Protein AF-0000000074297005 (afdb_homodimer)

Solvent-accessible surface area (backbone atoms only — not comparable to full-atom values): 9178 Å² total; per-residue (Å²): 135,81,80,78,80,68,75,77,68,60,86,65,73,64,74,80,45,51,71,65,54,52,44,51,50,52,40,58,76,67,40,47,67,59,51,53,50,52,52,50,52,51,42,67,68,67,57,60,93,51,55,66,63,51,50,47,52,53,52,49,51,51,52,46,51,55,51,49,51,47,54,52,55,69,71,101,133,80,80,76,76,68,72,76,68,62,86,73,56,76,74,72,42,50,71,64,55,51,44,50,49,52,40,59,76,67,40,47,66,58,50,52,50,53,52,50,53,50,42,65,68,69,58,60,96,52,55,65,64,52,51,46,51,54,51,51,51,54,52,47,52,54,51,50,52,47,52,55,58,67,71,100

pLDDT: mean 80.71, std 22.06, range [30.83, 98.62]

InterPro domains:
  IPR040760 Testis-specific expressed protein 55 [PF17819] (18-58)
  IPR048377 TEX55, dimerization/docking domain [cd22975] (18-66)

Secondary structure (DSSP, 8-state):
--------------TTS-HHHHHHHHHHHTTHHHHHHHHHHHHHHH--S-HHHHHHHHHHHHHHHHHHHHHHHHH-/-----GGGGSS--TTSS-HHHHHHHHHHHTTHHHHHHHHHHHHHHH--S-HHHHHHHHHHHHHHHHHHHHHHHHH-

Radius of gyration: 24.04 Å; Cα contacts (8 Å, |Δi|>4): 51; chains: 2; bounding box: 40×101×53 Å

Sequence (152 aa):
MMADSDLGTAEKADSSADPYERTVKYLESHNILQIFQEITESLVYDRPDDPLQFMLEQLQKKIRVREGSSEAAKAEMMADSDLGTAEKADSSADPYERTVKYLESHNILQIFQEITESLVYDRPDDPLQFMLEQLQKKIRVREGSSEAAKAE

Organism: Pangasianodon hypophthalmus (NCBI:txid310915)

Foldseek 3Di:
DDDPPVPPVPVPPCPVPDPVRVVVCVCVVVVVVVLVVVLVVVCVVPVDPDSVVSSVVSVVVVVCVVVVVVVVVVVD/DDPPPVVPVPPVPCVPPDPVRVVVCVCVVVVVVVLVVVLVVVCVVPVDPDSVVSSVVSVVVVVCVVVVVVVVVVVD

Structure (mmCIF, N/CA/C/O backbone):
data_AF-0000000074297005-model_v1
#
loop_
_entity.id
_entity.type
_entity.pdbx_description
1 polymer 'RIIa domain-containing protein'
#
loop_
_atom_site.group_PDB
_atom_site.id
_atom_site.type_symbol
_atom_site.label_atom_id
_atom_site.label_alt_id
_atom_site.label_comp_id
_atom_site.label_asym_id
_atom_site.label_entity_id
_atom_site.label_seq_id
_atom_site.pdbx_PDB_ins_code
_atom_site.Cartn_x
_atom_site.Cartn_y
_atom_site.Cartn_z
_atom_site.occupancy
_atom_site.B_iso_or_equiv
_atom_site.auth_seq_id
_atom_site.auth_comp_id
_atom_site.auth_asym_id
_atom_site.auth_atom_id
_atom_site.pdbx_PDB_model_num
ATOM 1 N N . MET A 1 1 ? -12.055 55 19.312 1 32.5 1 MET A N 1
ATOM 2 C CA . MET A 1 1 ? -11.758 54.406 18.016 1 32.5 1 MET A CA 1
ATOM 3 C C . MET A 1 1 ? -11.156 53.031 18.156 1 32.5 1 MET A C 1
ATOM 5 O O . MET A 1 1 ? -10.18 52.844 18.891 1 32.5 1 MET A O 1
ATOM 9 N N . MET A 1 2 ? -12.008 51.969 17.938 1 37.19 2 MET A N 1
ATOM 10 C CA . MET A 1 2 ? -12.086 50.562 18.25 1 37.19 2 MET A CA 1
ATOM 11 C C . MET A 1 2 ? -10.961 49.781 17.562 1 37.19 2 MET A C 1
ATOM 13 O O . MET A 1 2 ? -10.711 49.969 16.375 1 37.19 2 MET A O 1
ATOM 17 N N . ALA A 1 3 ? -9.867 49.594 18.25 1 47.38 3 ALA A N 1
ATOM 18 C CA . ALA A 1 3 ? -8.734 48.75 17.906 1 47.38 3 ALA A CA 1
ATOM 19 C C . ALA A 1 3 ? -9.203 47.438 17.266 1 47.38 3 ALA A C 1
ATOM 21 O O . ALA A 1 3 ? -10.078 46.75 17.797 1 47.38 3 ALA A O 1
ATOM 22 N N . ASP A 1 4 ? -9.344 47.375 15.883 1 43.91 4 ASP A N 1
ATOM 23 C CA . ASP A 1 4 ? -9.625 46.281 14.984 1 43.91 4 ASP A CA 1
ATOM 24 C C . ASP A 1 4 ? -8.664 45.125 15.242 1 43.91 4 ASP A C 1
ATOM 26 O O . ASP A 1 4 ? -7.445 45.281 15.242 1 43.91 4 ASP A O 1
ATOM 30 N N . SER A 1 5 ? -8.93 44.219 16.203 1 43.69 5 SER A N 1
ATOM 31 C CA . SER A 1 5 ? -8.336 42.938 16.547 1 43.69 5 SER A CA 1
ATOM 32 C C . SER A 1 5 ? -8.023 42.094 15.312 1 43.69 5 SER A C 1
ATOM 34 O O . SER A 1 5 ? -8.898 41.406 14.789 1 43.69 5 SER A O 1
ATOM 36 N N . ASP A 1 6 ? -7.305 42.562 14.328 1 41.41 6 ASP A N 1
ATOM 37 C CA . ASP A 1 6 ? -6.93 41.906 13.078 1 41.41 6 ASP A CA 1
ATOM 38 C C . ASP A 1 6 ? -6.168 40.594 13.359 1 41.41 6 ASP A C 1
ATOM 40 O O . ASP A 1 6 ? -5.582 40.031 12.445 1 41.41 6 ASP A O 1
ATOM 44 N N . LEU A 1 7 ? -5.531 40.438 14.555 1 40.81 7 LEU A N 1
ATOM 45 C CA . LEU A 1 7 ? -4.539 39.375 14.68 1 40.81 7 LEU A CA 1
ATOM 46 C C . LEU A 1 7 ? -5.141 38.031 14.312 1 40.81 7 LEU A C 1
ATOM 48 O O . LEU A 1 7 ? -4.434 37 14.273 1 40.81 7 LEU A O 1
ATOM 52 N N . GLY A 1 8 ? -6.402 37.844 14.656 1 40.97 8 GLY A N 1
ATOM 53 C CA . GLY A 1 8 ? -6.871 36.469 14.727 1 40.97 8 GLY A CA 1
ATOM 54 C C . GLY A 1 8 ? -6.73 35.719 13.414 1 40.97 8 GLY A C 1
ATOM 55 O O . GLY A 1 8 ? -7.699 35.156 12.914 1 40.97 8 GLY A O 1
ATOM 56 N N . THR A 1 9 ? -6.039 36.219 12.383 1 41.47 9 THR A N 1
ATOM 57 C CA . THR A 1 9 ? -5.914 35.438 11.156 1 41.47 9 THR A CA 1
ATOM 58 C C . THR A 1 9 ? -5.273 34.094 11.438 1 41.47 9 THR A C 1
ATOM 60 O O . THR A 1 9 ? -4.051 33.969 11.461 1 41.47 9 THR A O 1
ATOM 63 N N . ALA A 1 10 ? -5.219 33.594 12.641 1 41.31 10 ALA A N 1
ATOM 64 C CA . ALA A 1 10 ? -4.746 32.219 12.836 1 41.31 10 ALA A CA 1
ATOM 65 C C . ALA A 1 10 ? -5.02 31.375 11.594 1 41.31 10 ALA A C 1
ATOM 67 O O . ALA A 1 10 ? -6 31.609 10.883 1 41.31 10 ALA A O 1
ATOM 68 N N . GLU A 1 11 ? -4.031 30.703 10.945 1 43.66 11 GLU A N 1
ATOM 69 C CA . GLU A 1 11 ? -4.062 29.75 9.852 1 43.66 11 GLU A CA 1
ATOM 70 C C . GLU A 1 11 ? -5.301 28.859 9.938 1 43.66 11 GLU A C 1
ATOM 72 O O . GLU A 1 11 ? -5.41 28.016 10.828 1 43.66 11 GLU A O 1
ATOM 77 N N . LYS A 1 12 ? -6.508 29.297 10.016 1 45.06 12 LYS A N 1
ATOM 78 C CA . LYS A 1 12 ? -7.785 28.625 9.82 1 45.06 12 LYS A CA 1
ATOM 79 C C . LYS A 1 12 ? -7.605 27.328 9.039 1 45.06 12 LYS A C 1
ATOM 81 O O . LYS A 1 12 ? -7.109 27.328 7.906 1 45.06 12 LYS A O 1
ATOM 86 N N . ALA A 1 13 ? -7.188 26.312 9.555 1 48.28 13 ALA A N 1
ATOM 87 C CA . ALA A 1 13 ? -7.391 24.984 8.969 1 48.28 13 ALA A CA 1
ATOM 88 C C . ALA A 1 13 ? -8.516 25.016 7.93 1 48.28 13 ALA A C 1
ATOM 90 O O . ALA A 1 13 ? -9.578 25.578 8.18 1 48.28 13 ALA A O 1
ATOM 91 N N . ASP A 1 14 ? -8.25 25.219 6.559 1 49.16 14 ASP A N 1
ATOM 92 C CA . ASP A 1 14 ? -9.156 25.359 5.426 1 49.16 14 ASP A CA 1
ATOM 93 C C . ASP A 1 14 ? -10.453 24.578 5.656 1 49.16 14 ASP A C 1
ATOM 95 O O . ASP A 1 14 ? -10.547 23.406 5.305 1 49.16 14 ASP A O 1
ATOM 99 N N . SER A 1 15 ? -10.984 24.609 6.66 1 57.12 15 SER A N 1
ATOM 100 C CA . SER A 1 15 ? -12.367 24.188 6.852 1 57.12 15 SER A CA 1
ATOM 101 C C . SER A 1 15 ? -13.203 24.438 5.594 1 57.12 15 SER A C 1
ATOM 103 O O . SER A 1 15 ? -14.297 23.891 5.449 1 57.12 15 SER A O 1
ATOM 105 N N . SER A 1 16 ? -12.828 25.484 4.883 1 65.25 16 SER A N 1
ATOM 106 C CA . SER A 1 16 ? -13.562 25.766 3.652 1 65.25 16 SER A CA 1
ATOM 107 C C . SER A 1 16 ? -13.141 24.828 2.531 1 65.25 16 SER A C 1
ATOM 109 O O . SER A 1 16 ? -13.781 24.781 1.476 1 65.25 16 SER A O 1
ATOM 111 N N . ALA A 1 17 ? -12.047 24.141 2.852 1 68.06 17 ALA A N 1
ATOM 112 C CA . ALA A 1 17 ? -11.664 23.266 1.756 1 68.06 17 ALA A CA 1
ATOM 113 C C . ALA A 1 17 ? -12.609 22.062 1.655 1 68.06 17 ALA A C 1
ATOM 115 O O . ALA A 1 17 ? -13.117 21.594 2.67 1 68.06 17 ALA A O 1
ATOM 116 N N . ASP A 1 18 ? -13.211 21.906 0.478 1 85.12 18 ASP A N 1
ATOM 117 C CA . ASP A 1 18 ? -13.969 20.719 0.106 1 85.12 18 ASP A CA 1
ATOM 118 C C . ASP A 1 18 ? -13.281 19.453 0.621 1 85.12 18 ASP A C 1
ATOM 120 O O . ASP A 1 18 ? -12.062 19.312 0.525 1 85.12 18 ASP A O 1
ATOM 124 N N . PRO A 1 19 ? -13.969 18.812 1.574 1 85.75 19 PRO A N 1
ATOM 125 C CA . PRO A 1 19 ? -13.422 17.562 2.104 1 85.75 19 PRO A CA 1
ATOM 126 C C . PRO A 1 19 ? -12.609 16.781 1.068 1 85.75 19 PRO A C 1
ATOM 128 O O . PRO A 1 19 ? -11.586 16.188 1.404 1 85.75 19 PRO A O 1
ATOM 131 N N . TYR A 1 20 ? -13.008 16.844 -0.139 1 89.38 20 TYR A N 1
ATOM 132 C CA . TYR A 1 20 ? -12.305 16.172 -1.224 1 89.38 20 TYR A CA 1
ATOM 133 C C . TYR A 1 20 ? -10.922 16.766 -1.431 1 89.38 20 TYR A C 1
ATOM 135 O O . TYR A 1 20 ? -9.93 16.047 -1.536 1 89.38 20 TYR A O 1
ATOM 143 N N . GLU A 1 21 ? -10.852 18.031 -1.432 1 91.31 21 GLU A N 1
ATOM 144 C CA . GLU A 1 21 ? -9.586 18.719 -1.646 1 91.31 21 GLU A CA 1
ATOM 145 C C . GLU A 1 21 ? -8.609 18.453 -0.507 1 91.31 21 GLU A C 1
ATOM 147 O O . GLU A 1 21 ? -7.41 18.281 -0.738 1 91.31 21 GLU A O 1
ATOM 152 N N . ARG A 1 22 ? -9.102 18.422 0.631 1 91.88 22 ARG A N 1
ATOM 153 C CA . ARG A 1 22 ? -8.266 18.141 1.794 1 91.88 22 ARG A CA 1
ATOM 154 C C . ARG A 1 22 ? -7.676 16.734 1.725 1 91.88 22 ARG A C 1
ATOM 156 O O . ARG A 1 22 ? -6.512 16.531 2.078 1 91.88 22 ARG A O 1
ATOM 163 N N . THR A 1 23 ? -8.523 15.805 1.267 1 94.38 23 THR A N 1
ATOM 164 C CA . THR A 1 23 ? -8.078 14.43 1.097 1 94.38 23 THR A CA 1
ATOM 165 C C . THR A 1 23 ? -6.961 14.344 0.057 1 94.38 23 THR A C 1
ATOM 167 O O . THR A 1 23 ? -5.914 13.742 0.31 1 94.38 23 THR A O 1
ATOM 170 N N . VAL A 1 24 ? -7.137 14.961 -1.025 1 94.62 24 VAL A N 1
ATOM 171 C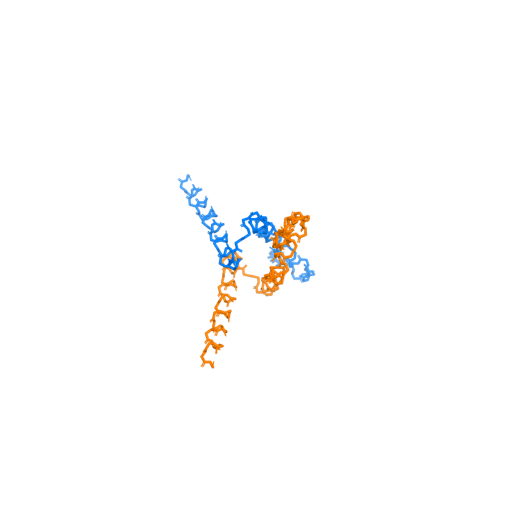 CA . VAL A 1 24 ? -6.164 14.938 -2.113 1 94.62 24 VAL A CA 1
ATOM 172 C C . VAL A 1 24 ? -4.848 15.555 -1.642 1 94.62 24 VAL A C 1
ATOM 174 O O . VAL A 1 24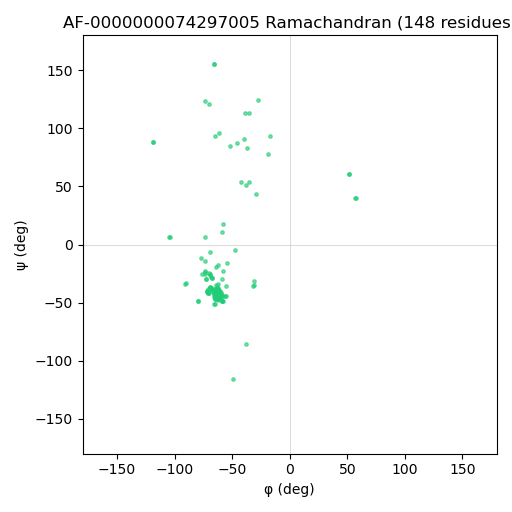 ? -3.773 15.008 -1.897 1 94.62 24 VAL A O 1
ATOM 177 N N . LYS A 1 25 ? -4.902 16.672 -0.995 1 94.94 25 LYS A N 1
ATOM 178 C CA . LYS A 1 25 ? -3.711 17.344 -0.474 1 94.94 25 LYS A CA 1
ATOM 179 C C . LYS A 1 25 ? -2.949 16.438 0.488 1 94.94 25 LYS A C 1
ATOM 181 O O . LYS A 1 25 ? -1.719 16.375 0.451 1 94.94 25 LYS A O 1
ATOM 186 N N . TYR A 1 26 ? -3.654 15.805 1.336 1 96.56 26 TYR A N 1
ATOM 187 C CA . TYR A 1 26 ? -3.051 14.867 2.271 1 96.56 26 TYR A CA 1
ATOM 188 C C . TYR A 1 26 ? -2.305 13.766 1.53 1 96.56 26 TYR A C 1
ATOM 190 O O . TYR A 1 26 ? -1.138 13.492 1.822 1 96.56 26 TYR A O 1
ATOM 198 N N . LEU A 1 27 ? -2.955 13.188 0.57 1 97.06 27 LEU A N 1
ATOM 199 C CA . LEU A 1 27 ? -2.361 12.086 -0.182 1 97.06 27 LEU A CA 1
ATOM 200 C C . LEU A 1 27 ? -1.159 12.57 -0.99 1 97.06 27 LEU A C 1
ATOM 202 O O . LEU A 1 27 ? -0.155 11.859 -1.097 1 97.06 27 LEU A O 1
ATOM 206 N N . GLU A 1 28 ? -1.283 13.711 -1.531 1 95.94 28 GLU A N 1
ATOM 207 C CA . GLU A 1 28 ? -0.202 14.273 -2.336 1 95.94 28 GLU A CA 1
ATOM 208 C C . GLU A 1 28 ? 0.982 14.68 -1.463 1 95.94 28 GLU A C 1
ATOM 210 O O . GLU A 1 28 ? 2.133 14.383 -1.795 1 95.94 28 GLU A O 1
ATOM 215 N N . SER A 1 29 ? 0.724 15.273 -0.347 1 95.19 29 SER A N 1
ATOM 216 C CA . SER A 1 29 ? 1.789 15.805 0.5 1 95.19 29 SER A CA 1
ATOM 217 C C . SER A 1 29 ? 2.609 14.68 1.124 1 95.19 29 SER A C 1
ATOM 219 O O . SER A 1 29 ? 3.799 14.852 1.396 1 95.19 29 SER A O 1
ATOM 221 N N . HIS A 1 30 ? 2.035 13.523 1.281 1 95.31 30 HIS A N 1
ATOM 222 C CA . HIS A 1 30 ? 2.73 12.391 1.88 1 95.31 30 HIS A CA 1
ATOM 223 C C . HIS A 1 30 ? 3.137 11.367 0.82 1 95.31 30 HIS A C 1
ATOM 225 O O . HIS A 1 30 ? 3.588 10.266 1.15 1 95.31 30 HIS A O 1
ATOM 231 N N . ASN A 1 31 ? 2.957 11.648 -0.421 1 95.81 31 ASN A N 1
ATOM 232 C CA . ASN A 1 31 ? 3.383 10.859 -1.571 1 95.81 31 ASN A CA 1
ATOM 233 C C . ASN A 1 31 ? 2.82 9.438 -1.518 1 95.81 31 ASN A C 1
ATOM 235 O O . ASN A 1 31 ? 3.521 8.477 -1.832 1 95.81 31 ASN A O 1
ATOM 239 N N . ILE A 1 32 ? 1.591 9.352 -1.109 1 97.88 32 ILE A N 1
ATOM 240 C CA . ILE A 1 32 ? 0.971 8.047 -0.899 1 97.88 32 ILE A CA 1
ATOM 241 C C . ILE A 1 32 ? 0.858 7.309 -2.23 1 97.88 32 ILE A C 1
ATOM 243 O O . ILE A 1 32 ? 1.211 6.133 -2.326 1 97.88 32 ILE A O 1
ATOM 247 N N . LEU A 1 33 ? 0.375 8.023 -3.266 1 97.56 33 LEU A N 1
ATOM 248 C CA . LEU A 1 33 ? 0.215 7.406 -4.578 1 97.56 33 LEU A CA 1
ATOM 249 C C . LEU A 1 33 ? 1.562 6.953 -5.133 1 97.56 33 LEU A C 1
ATOM 251 O O . LEU A 1 33 ? 1.655 5.895 -5.758 1 97.56 33 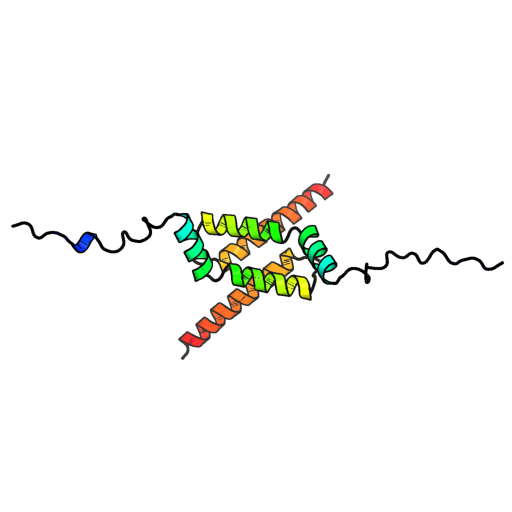LEU A O 1
ATOM 255 N N . GLN A 1 34 ? 2.594 7.715 -4.91 1 97.62 34 GLN A N 1
ATOM 256 C CA . GLN A 1 34 ? 3.936 7.34 -5.34 1 97.62 34 GLN A CA 1
ATOM 257 C C . GLN A 1 34 ? 4.422 6.094 -4.605 1 97.62 34 GLN A C 1
ATOM 259 O O . GLN A 1 34 ? 5.043 5.215 -5.207 1 97.62 34 GLN A O 1
ATOM 264 N N . ILE A 1 35 ? 4.156 6.039 -3.359 1 97.88 35 ILE A N 1
ATOM 265 C CA . ILE A 1 35 ? 4.531 4.891 -2.545 1 97.88 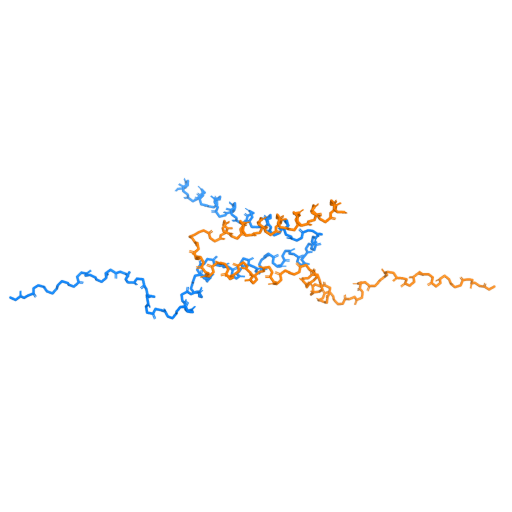35 ILE A CA 1
ATOM 266 C C . ILE A 1 35 ? 3.857 3.631 -3.088 1 97.88 35 ILE A C 1
ATOM 268 O O . ILE A 1 35 ? 4.516 2.615 -3.318 1 97.88 35 ILE A O 1
ATOM 272 N N . PHE A 1 36 ? 2.557 3.719 -3.424 1 98.06 36 PHE 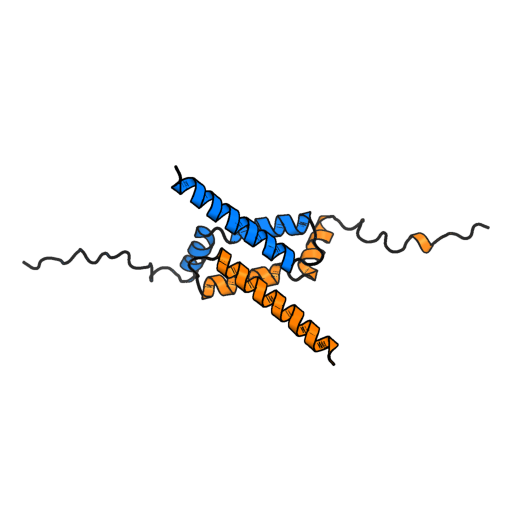A N 1
ATOM 273 C CA . PHE A 1 36 ? 1.814 2.586 -3.965 1 98.06 36 PHE A CA 1
ATOM 274 C C . PHE A 1 36 ? 2.373 2.17 -5.32 1 98.06 36 PHE A C 1
ATOM 276 O O . PHE A 1 36 ? 2.477 0.978 -5.617 1 98.06 36 PHE A O 1
ATOM 283 N N . GLN A 1 37 ? 2.738 3.105 -6.082 1 97.62 37 GLN A N 1
ATOM 284 C CA . GLN A 1 37 ? 3.324 2.826 -7.387 1 97.62 37 GLN A CA 1
ATOM 285 C C . GLN A 1 37 ? 4.652 2.09 -7.246 1 97.62 37 GLN A C 1
ATOM 287 O O . GLN A 1 37 ? 4.898 1.099 -7.941 1 97.62 37 GLN A O 1
ATOM 292 N N . GLU A 1 38 ? 5.473 2.486 -6.352 1 97.81 38 GLU A N 1
ATOM 293 C CA . GLU A 1 38 ? 6.773 1.857 -6.133 1 97.81 38 GLU A CA 1
ATOM 294 C C . GLU A 1 38 ? 6.617 0.438 -5.598 1 97.81 38 GLU A C 1
ATOM 296 O O . GLU A 1 38 ? 7.332 -0.473 -6.02 1 97.81 38 GLU A O 1
ATOM 301 N N . ILE A 1 39 ? 5.688 0.249 -4.711 1 98.31 39 ILE A N 1
ATOM 302 C CA . ILE A 1 39 ? 5.434 -1.084 -4.176 1 98.31 39 ILE A CA 1
ATOM 303 C C . ILE A 1 39 ? 4.902 -1.992 -5.281 1 98.31 39 ILE A C 1
ATOM 305 O O . ILE A 1 39 ? 5.363 -3.125 -5.441 1 98.31 39 ILE A O 1
ATOM 309 N N . THR A 1 40 ? 3.953 -1.454 -6.133 1 97.81 40 THR A N 1
ATOM 310 C CA . THR A 1 40 ? 3.396 -2.217 -7.246 1 97.81 40 THR A CA 1
ATOM 311 C C . THR A 1 40 ? 4.492 -2.609 -8.234 1 97.81 40 THR A C 1
ATOM 313 O O . THR A 1 40 ? 4.539 -3.752 -8.695 1 97.81 40 THR A O 1
ATOM 316 N N . GLU A 1 41 ? 5.406 -1.697 -8.484 1 97.38 41 GLU A N 1
ATOM 317 C CA . GLU A 1 41 ? 6.523 -1.981 -9.383 1 97.38 41 GLU A CA 1
ATOM 318 C C . GLU A 1 41 ? 7.379 -3.131 -8.852 1 97.38 41 GLU A C 1
ATOM 320 O O . GLU A 1 41 ? 7.754 -4.027 -9.609 1 97.38 41 GLU A O 1
ATOM 325 N N . SER A 1 42 ? 7.648 -3.107 -7.617 1 97.69 42 SER A N 1
ATOM 326 C CA . SER A 1 42 ? 8.461 -4.152 -7 1 97.69 42 SER A CA 1
ATOM 327 C C . SER A 1 42 ? 7.734 -5.492 -7 1 97.69 42 SER A C 1
ATOM 329 O O . SER A 1 42 ? 8.344 -6.539 -7.211 1 97.69 42 SER A O 1
ATOM 331 N N . LEU A 1 43 ? 6.418 -5.508 -6.781 1 97.75 43 LEU A N 1
ATOM 332 C CA . LEU A 1 43 ? 5.609 -6.723 -6.773 1 97.75 43 LEU A CA 1
ATOM 333 C C . LEU A 1 43 ? 5.625 -7.395 -8.141 1 97.75 43 LEU A C 1
ATOM 335 O O . LEU A 1 43 ? 5.82 -8.609 -8.242 1 97.75 43 LEU A O 1
ATOM 339 N N . VAL A 1 44 ? 5.426 -6.551 -9.172 1 96.12 44 VAL A N 1
ATOM 340 C CA . VAL A 1 44 ? 5.289 -7.094 -10.516 1 96.12 44 VAL A CA 1
ATOM 341 C C . VAL A 1 44 ? 6.652 -7.555 -11.031 1 96.12 44 VAL A C 1
ATOM 343 O O . VAL A 1 44 ? 6.738 -8.484 -11.836 1 96.12 44 VAL A O 1
ATOM 346 N N . TYR A 1 45 ? 7.664 -7 -10.461 1 96.06 45 TYR A N 1
ATOM 347 C CA . TYR A 1 45 ? 9.023 -7.383 -10.828 1 96.06 45 TYR A CA 1
ATOM 348 C C . TYR A 1 45 ? 9.422 -8.688 -10.148 1 96.06 45 TYR A C 1
ATOM 350 O O . TYR A 1 45 ? 9.906 -9.617 -10.805 1 96.06 45 TYR A O 1
ATOM 358 N N . ASP A 1 46 ? 9.211 -8.82 -8.883 1 95.56 46 ASP A N 1
ATOM 359 C CA . ASP A 1 46 ? 9.695 -9.945 -8.086 1 95.56 46 ASP A CA 1
ATOM 360 C C . ASP A 1 46 ? 8.672 -11.07 -8.047 1 95.56 46 ASP A C 1
ATOM 362 O O . ASP A 1 46 ? 9.031 -12.242 -7.855 1 95.56 46 ASP A O 1
ATOM 366 N N . ARG A 1 47 ? 7.383 -10.734 -8.062 1 94.69 47 ARG A N 1
ATOM 367 C CA . ARG A 1 47 ? 6.254 -11.656 -7.984 1 94.69 47 ARG A CA 1
ATOM 368 C C . ARG A 1 47 ? 6.395 -12.602 -6.793 1 94.69 47 ARG A C 1
ATOM 370 O O . ARG A 1 47 ? 6.355 -13.82 -6.957 1 94.69 47 ARG A O 1
ATOM 377 N N . PRO A 1 48 ? 6.449 -12.094 -5.617 1 96.75 48 PRO A N 1
ATOM 378 C CA . PRO A 1 48 ? 6.582 -12.938 -4.43 1 96.75 48 PRO A CA 1
ATOM 379 C C . PRO A 1 48 ? 5.355 -13.82 -4.195 1 96.75 48 PRO A C 1
ATOM 381 O O . PRO A 1 48 ? 4.242 -13.445 -4.574 1 96.75 48 PRO A O 1
ATOM 384 N N . ASP A 1 49 ? 5.598 -14.953 -3.482 1 95.56 49 ASP A N 1
ATOM 385 C CA . ASP A 1 49 ? 4.516 -15.875 -3.146 1 95.56 49 ASP A CA 1
ATOM 386 C C . ASP A 1 49 ? 3.615 -15.289 -2.059 1 95.56 49 ASP A C 1
ATOM 388 O O . ASP A 1 49 ? 2.426 -15.609 -1.997 1 95.56 49 ASP A O 1
ATOM 392 N N . ASP A 1 50 ? 4.18 -14.453 -1.178 1 96.25 50 ASP A N 1
ATOM 393 C CA . ASP A 1 50 ? 3.449 -13.773 -0.117 1 96.25 50 ASP A CA 1
ATOM 394 C C . ASP A 1 50 ? 3.529 -12.258 -0.285 1 96.25 50 ASP A C 1
ATOM 396 O O . ASP A 1 50 ? 4.395 -11.602 0.307 1 96.25 50 ASP A O 1
ATOM 400 N N . PRO A 1 51 ? 2.625 -11.695 -1.017 1 97.19 51 PRO A N 1
ATOM 401 C CA . PRO A 1 51 ? 2.689 -10.266 -1.334 1 97.19 51 PRO A CA 1
ATOM 402 C C . PRO A 1 51 ? 2.475 -9.375 -0.11 1 97.19 51 PRO A C 1
ATOM 404 O O . PRO A 1 51 ? 3.045 -8.289 -0.026 1 97.19 51 PRO A O 1
ATOM 407 N N . LEU A 1 52 ? 1.737 -9.828 0.857 1 97.19 52 LEU A N 1
ATOM 408 C CA . LEU A 1 52 ? 1.52 -9.016 2.049 1 97.19 52 LEU A CA 1
ATOM 409 C C . LEU A 1 52 ? 2.822 -8.812 2.812 1 97.19 52 LEU A C 1
ATOM 411 O O . LEU A 1 52 ? 3.145 -7.691 3.211 1 97.19 52 LEU A O 1
ATOM 415 N N . GLN A 1 53 ? 3.393 -9.914 3.016 1 97.25 53 GLN A N 1
ATOM 416 C CA . GLN A 1 53 ? 4.684 -9.828 3.689 1 97.25 53 GLN A CA 1
ATOM 417 C C . GLN A 1 53 ? 5.676 -9 2.881 1 97.25 53 GLN A C 1
ATOM 419 O O . GLN A 1 53 ? 6.457 -8.234 3.449 1 97.25 53 GLN A O 1
ATOM 424 N N . PHE A 1 54 ? 5.691 -9.18 1.615 1 98.44 54 PHE A N 1
ATOM 425 C CA . PHE A 1 54 ? 6.574 -8.43 0.73 1 98.44 54 PHE A CA 1
ATOM 426 C C . PHE A 1 54 ? 6.281 -6.941 0.811 1 98.44 54 PHE A C 1
ATOM 428 O O . PHE A 1 54 ? 7.203 -6.125 0.91 1 98.44 54 PHE A O 1
ATOM 435 N N . MET A 1 55 ? 5.02 -6.527 0.802 1 98.62 55 MET A N 1
ATOM 436 C CA . MET A 1 55 ? 4.625 -5.125 0.91 1 98.62 55 MET A CA 1
ATOM 437 C C . MET A 1 55 ? 5.059 -4.543 2.252 1 98.62 55 MET A C 1
ATOM 439 O O . MET A 1 55 ? 5.504 -3.396 2.32 1 98.62 55 MET A O 1
ATOM 443 N N . LEU A 1 56 ? 4.918 -5.348 3.225 1 98.25 56 LEU A N 1
ATOM 444 C CA . LEU A 1 56 ? 5.359 -4.93 4.551 1 98.25 56 LEU A CA 1
ATOM 445 C C . LEU A 1 56 ? 6.844 -4.582 4.547 1 98.25 56 LEU A C 1
ATOM 447 O O . LEU A 1 56 ? 7.246 -3.549 5.082 1 98.25 56 LEU A O 1
ATOM 451 N N . GLU A 1 57 ? 7.598 -5.422 4.016 1 98 57 GLU A N 1
ATOM 452 C CA . GLU A 1 57 ? 9.039 -5.219 3.947 1 98 57 GLU A CA 1
ATOM 453 C C . GLU A 1 57 ? 9.383 -3.975 3.133 1 98 57 GLU A C 1
ATOM 455 O O . GLU A 1 57 ? 10.32 -3.244 3.471 1 98 57 GLU A O 1
ATOM 460 N N . GLN A 1 58 ? 8.68 -3.746 2.059 1 98 58 GLN A N 1
ATOM 461 C CA . GLN A 1 58 ? 8.906 -2.555 1.245 1 98 58 GLN A CA 1
ATOM 462 C C . GLN A 1 58 ? 8.633 -1.284 2.047 1 98 58 GLN A C 1
ATOM 464 O O . GLN A 1 58 ? 9.383 -0.312 1.951 1 98 58 GLN A O 1
ATOM 469 N N . LEU A 1 59 ? 7.594 -1.303 2.801 1 98 59 LEU A N 1
ATOM 470 C CA . LEU A 1 59 ? 7.266 -0.147 3.629 1 98 59 LEU A CA 1
ATOM 471 C C . LEU A 1 59 ? 8.336 0.077 4.695 1 98 59 LEU A C 1
ATOM 473 O O . LEU A 1 59 ? 8.703 1.219 4.977 1 98 59 LEU A O 1
ATOM 477 N N . GLN A 1 60 ? 8.781 -0.97 5.25 1 96.94 60 GLN A N 1
ATOM 478 C CA . GLN A 1 60 ? 9.828 -0.876 6.262 1 96.94 60 GLN A CA 1
ATOM 479 C C . GLN A 1 60 ? 11.102 -0.256 5.684 1 96.94 60 GLN A C 1
ATOM 481 O O . GLN A 1 60 ? 11.758 0.554 6.344 1 96.94 60 GLN A O 1
ATOM 486 N N . LYS A 1 61 ? 11.461 -0.703 4.582 1 96.62 61 LYS A N 1
ATOM 487 C CA . LYS A 1 61 ? 12.617 -0.121 3.902 1 96.62 61 LYS A CA 1
ATOM 488 C C . LYS A 1 61 ? 12.445 1.384 3.717 1 96.62 61 LYS A C 1
ATOM 490 O O . LYS A 1 61 ? 13.383 2.152 3.938 1 96.62 61 LYS A O 1
ATOM 495 N N . LYS A 1 62 ? 11.273 1.795 3.301 1 96.38 62 LYS A N 1
ATOM 496 C CA . LYS A 1 62 ? 11 3.211 3.078 1 96.38 62 LYS A CA 1
ATOM 497 C C . LYS A 1 62 ? 11.086 4 4.383 1 96.38 62 LYS A C 1
ATOM 499 O O . LYS A 1 62 ? 11.57 5.133 4.395 1 96.38 62 LYS A O 1
ATOM 504 N N . ILE A 1 63 ? 10.602 3.467 5.43 1 95.69 63 ILE A N 1
ATOM 505 C CA . ILE A 1 63 ? 10.672 4.098 6.746 1 95.69 63 ILE A CA 1
ATOM 506 C C . ILE A 1 63 ? 12.133 4.254 7.164 1 95.69 63 ILE A C 1
ATOM 508 O O . ILE A 1 63 ? 12.531 5.312 7.656 1 95.69 63 ILE A O 1
ATOM 512 N N . ARG A 1 64 ? 12.891 3.271 6.922 1 94.56 64 ARG A N 1
ATOM 513 C CA . ARG A 1 64 ? 14.305 3.301 7.273 1 94.56 64 ARG A CA 1
ATOM 514 C C . ARG A 1 64 ? 15.047 4.371 6.48 1 94.56 64 ARG A C 1
ATOM 516 O O . ARG A 1 64 ? 15.875 5.098 7.035 1 94.56 64 ARG A O 1
ATOM 523 N N . VAL A 1 65 ? 14.789 4.43 5.281 1 92.94 65 VAL A N 1
ATOM 524 C CA . VAL A 1 65 ? 15.438 5.406 4.41 1 92.94 65 VAL A CA 1
ATOM 525 C C . VAL A 1 65 ? 15.086 6.82 4.867 1 92.94 65 VAL A C 1
ATOM 527 O O . VAL A 1 65 ? 15.945 7.703 4.895 1 92.94 65 VAL A O 1
ATOM 530 N N . ARG A 1 66 ? 13.844 7.004 5.195 1 90 66 ARG A N 1
ATOM 531 C CA . ARG A 1 66 ? 13.383 8.312 5.66 1 90 66 ARG A CA 1
ATOM 532 C C . ARG A 1 66 ? 14.086 8.711 6.953 1 90 66 ARG A C 1
ATOM 534 O O . ARG A 1 66 ? 14.5 9.859 7.113 1 90 66 ARG A O 1
ATOM 541 N N . GLU A 1 67 ? 14.164 7.742 7.891 1 88.12 67 GLU A N 1
ATOM 542 C CA . GLU A 1 67 ? 14.75 8.008 9.195 1 88.12 67 GLU A CA 1
ATOM 543 C C . GLU A 1 67 ? 16.266 8.164 9.094 1 88.12 67 GLU A C 1
ATOM 545 O O . GLU A 1 67 ? 16.875 8.844 9.922 1 88.12 67 GLU A O 1
ATOM 550 N N . GLY A 1 68 ? 16.844 7.312 8.273 1 84.69 68 GLY A N 1
ATOM 551 C CA . GLY A 1 68 ? 18.266 7.441 8.078 1 84.69 68 GLY A CA 1
ATOM 552 C C . GLY A 1 68 ? 18.672 8.75 7.418 1 84.69 68 GLY A C 1
ATOM 553 O O . GLY A 1 68 ? 19.734 9.297 7.695 1 84.69 68 GLY A O 1
ATOM 554 N N . SER A 1 69 ? 17.859 9.008 6.516 1 71.56 69 SER A N 1
ATOM 555 C CA . SER A 1 69 ? 18.125 10.289 5.863 1 71.56 69 SER A CA 1
ATOM 556 C C . SER A 1 69 ? 17.969 11.445 6.844 1 71.56 69 SER A C 1
ATOM 558 O O . SER A 1 69 ? 18.656 12.469 6.723 1 71.56 69 SER A O 1
ATOM 560 N N . SER A 1 70 ? 17.016 11.219 7.723 1 65.12 70 SER A N 1
ATOM 561 C CA . SER A 1 70 ? 16.797 12.273 8.711 1 65.12 70 SER A CA 1
ATOM 562 C C . SER A 1 70 ? 17.953 12.344 9.703 1 65.12 70 SER A C 1
ATOM 564 O O . SER A 1 70 ? 18.328 13.422 10.148 1 65.12 70 SER A O 1
ATOM 566 N N . GLU A 1 71 ? 18.375 11.195 10.094 1 63.09 71 GLU A N 1
ATOM 567 C CA . GLU A 1 71 ? 19.516 11.164 11 1 63.09 71 GLU A CA 1
ATOM 568 C C . GLU A 1 71 ? 20.75 11.766 10.344 1 63.09 71 GLU A C 1
ATOM 570 O O . GLU A 1 71 ? 21.562 12.422 11.008 1 63.09 71 GLU A O 1
ATOM 575 N N . ALA A 1 72 ? 20.859 11.508 9.156 1 59.06 72 ALA A N 1
ATOM 576 C CA . ALA A 1 72 ? 22.031 12.055 8.461 1 59.06 72 ALA A CA 1
ATOM 577 C C . ALA A 1 72 ? 21.922 13.57 8.336 1 59.06 72 ALA A C 1
ATOM 579 O O . ALA A 1 72 ? 22.938 14.273 8.391 1 59.06 72 ALA A O 1
ATOM 580 N N . ALA A 1 73 ? 20.906 14.023 8.148 1 58.16 73 ALA A N 1
ATOM 581 C CA . ALA A 1 73 ? 20.75 15.469 8.008 1 58.16 73 ALA A CA 1
ATOM 582 C C . ALA A 1 73 ? 20.984 16.188 9.336 1 58.16 73 ALA A C 1
ATOM 584 O O . ALA A 1 73 ? 21.422 17.328 9.359 1 58.16 73 ALA A O 1
ATOM 585 N N . LYS A 1 74 ? 20.562 15.633 10.461 1 62.19 74 LYS A N 1
ATOM 586 C CA . LYS A 1 74 ? 20.781 16.297 11.742 1 62.19 74 LYS A CA 1
ATOM 587 C C . LYS A 1 74 ? 22.25 16.281 12.133 1 62.19 74 LYS A C 1
ATOM 589 O O . LYS A 1 74 ? 22.688 17.125 12.922 1 62.19 74 LYS A O 1
ATOM 594 N N . ALA A 1 75 ? 22.938 15.352 11.625 1 63.5 75 ALA A N 1
ATOM 595 C CA . ALA A 1 75 ? 24.328 15.258 12.039 1 63.5 75 ALA A CA 1
ATOM 596 C C . ALA A 1 75 ? 25.172 16.328 11.352 1 63.5 75 ALA A C 1
ATOM 598 O O . ALA A 1 75 ? 26.266 16.672 11.82 1 63.5 75 ALA A O 1
ATOM 599 N N . GLU A 1 76 ? 24.75 16.75 10.258 1 46.56 76 GLU A N 1
ATOM 600 C CA . GLU A 1 76 ? 25.562 17.812 9.656 1 46.56 76 GLU A CA 1
ATOM 601 C C . GLU A 1 76 ? 25.25 19.172 10.281 1 46.56 76 GLU A C 1
ATOM 603 O O . GLU A 1 76 ? 24.109 19.469 10.594 1 46.56 76 GLU A O 1
ATOM 608 N N . MET B 1 1 ? 5.441 -48.125 -34.688 1 30.83 1 MET B N 1
ATOM 609 C CA . MET B 1 1 ? 5.133 -46.688 -34.844 1 30.83 1 MET B CA 1
ATOM 610 C C . MET B 1 1 ? 5.117 -45.969 -33.5 1 30.83 1 MET B C 1
ATOM 612 O O . MET B 1 1 ? 4.777 -46.562 -32.469 1 30.83 1 MET B O 1
ATOM 616 N N . MET B 1 2 ? 5.828 -44.812 -33.5 1 34.72 2 MET B N 1
ATOM 617 C CA . MET B 1 2 ? 6.395 -43.938 -32.469 1 34.72 2 MET B CA 1
ATOM 618 C C . MET B 1 2 ? 5.301 -43.375 -31.562 1 34.72 2 MET B C 1
ATOM 620 O O . MET B 1 2 ? 4.254 -42.938 -32.062 1 34.72 2 MET B O 1
ATOM 624 N N . ALA B 1 3 ? 5.074 -44 -30.453 1 46.59 3 ALA B N 1
ATOM 625 C CA . ALA B 1 3 ? 4.285 -43.5 -29.328 1 46.59 3 ALA B CA 1
ATOM 626 C C . ALA B 1 3 ? 4.496 -42 -29.141 1 46.59 3 ALA B C 1
ATOM 628 O O . ALA B 1 3 ? 5.633 -41.531 -29.047 1 46.59 3 ALA B O 1
ATOM 629 N N . ASP B 1 4 ? 3.746 -41.125 -29.938 1 42.97 4 ASP B N 1
ATOM 630 C CA . ASP B 1 4 ? 3.662 -39.656 -29.859 1 42.97 4 ASP B CA 1
ATOM 631 C C . ASP B 1 4 ? 3.479 -39.188 -28.406 1 42.97 4 ASP B C 1
ATOM 633 O O . ASP B 1 4 ? 2.607 -39.719 -27.703 1 42.97 4 ASP B O 1
ATOM 637 N N . SER B 1 5 ? 4.562 -39 -27.688 1 42.62 5 SER B N 1
ATOM 638 C CA . SER B 1 5 ? 4.75 -38.344 -26.391 1 42.62 5 SER B CA 1
ATOM 639 C C . SER B 1 5 ? 3.869 -37.125 -26.266 1 42.62 5 SER B C 1
ATOM 641 O O . SER B 1 5 ? 4.25 -36.031 -26.688 1 42.62 5 SER B O 1
ATOM 643 N N . ASP B 1 6 ? 2.6 -37.156 -26.5 1 40.25 6 ASP B N 1
ATOM 644 C CA . ASP B 1 6 ? 1.667 -36.062 -26.375 1 40.25 6 ASP B CA 1
ATOM 645 C C . ASP B 1 6 ? 1.74 -35.438 -24.984 1 40.25 6 ASP B C 1
ATOM 647 O O . ASP B 1 6 ? 0.87 -34.656 -24.609 1 40.25 6 ASP B O 1
ATOM 651 N N . LEU B 1 7 ? 2.359 -36.156 -24 1 39.78 7 LEU B N 1
ATOM 652 C CA . LEU B 1 7 ? 2.26 -35.625 -22.641 1 39.78 7 LEU B CA 1
ATOM 653 C C . LEU B 1 7 ? 2.834 -34.219 -22.547 1 39.78 7 LEU B C 1
ATOM 655 O O . LEU B 1 7 ? 2.906 -33.656 -21.469 1 39.78 7 LEU B O 1
ATOM 659 N N . GLY B 1 8 ? 3.783 -33.938 -23.375 1 41.72 8 GLY B N 1
ATOM 660 C CA . GLY B 1 8 ? 4.57 -32.75 -23.109 1 41.72 8 GLY B CA 1
ATOM 661 C C . GLY B 1 8 ? 3.75 -31.484 -23.141 1 41.72 8 GLY B C 1
ATOM 662 O O . GLY B 1 8 ? 4.301 -30.391 -23.25 1 41.72 8 GLY B O 1
ATOM 663 N N . THR B 1 9 ? 2.576 -31.453 -23.703 1 43.25 9 THR B N 1
ATOM 664 C CA . THR B 1 9 ? 1.874 -30.188 -23.906 1 43.25 9 THR B CA 1
ATOM 665 C C . THR B 1 9 ? 1.524 -29.531 -22.578 1 43.25 9 THR B C 1
ATOM 667 O O . THR B 1 9 ? 0.852 -28.5 -22.547 1 43.25 9 THR B O 1
ATOM 670 N N . ALA B 1 10 ? 1.528 -30.344 -21.531 1 40.19 10 ALA B N 1
ATOM 671 C CA . ALA B 1 10 ? 0.811 -29.844 -20.359 1 40.19 10 ALA B CA 1
ATOM 672 C C . ALA B 1 10 ? 1.233 -28.422 -20.016 1 40.19 10 ALA B C 1
ATOM 674 O O . ALA B 1 10 ? 0.391 -27.531 -19.906 1 40.19 10 ALA B O 1
ATOM 675 N N . GLU B 1 11 ? 1.915 -28.078 -18.766 1 41.91 11 GLU B N 1
ATOM 676 C CA . GLU B 1 11 ? 1.982 -26.844 -17.984 1 41.91 11 GLU B CA 1
ATOM 677 C C . GLU B 1 11 ? 2.873 -25.812 -18.688 1 41.91 11 GLU B C 1
ATOM 679 O O . GLU B 1 11 ? 3.828 -25.312 -18.078 1 41.91 11 GLU B O 1
ATOM 684 N N . LYS B 1 12 ? 3.359 -25.938 -19.797 1 47.06 12 LYS B N 1
ATOM 685 C CA . LYS B 1 12 ? 4.012 -24.906 -20.594 1 47.06 12 LYS B CA 1
ATOM 686 C C . LYS B 1 12 ? 3.174 -23.625 -20.625 1 47.06 12 LYS B C 1
ATOM 688 O O . LYS B 1 12 ? 3.322 -22.797 -21.531 1 47.06 12 LYS B O 1
ATOM 693 N N . ALA B 1 13 ? 2.018 -23.641 -20.062 1 47.88 13 ALA B N 1
ATOM 694 C CA . ALA B 1 13 ? 0.932 -22.672 -20.062 1 47.88 13 ALA B CA 1
ATOM 695 C C . ALA B 1 13 ? 1.474 -21.25 -20 1 47.88 13 ALA B C 1
ATOM 697 O O . ALA B 1 13 ? 1.098 -20.391 -20.812 1 47.88 13 ALA B O 1
ATOM 698 N N . ASP B 1 14 ? 1.803 -20.609 -18.719 1 48.22 14 ASP B N 1
ATOM 699 C CA . ASP B 1 14 ? 1.786 -19.156 -18.531 1 48.22 14 ASP B CA 1
ATOM 700 C C . ASP B 1 14 ? 2.924 -18.484 -19.297 1 48.22 14 ASP B C 1
ATOM 702 O O . ASP B 1 14 ? 3.213 -17.312 -19.094 1 48.22 14 ASP B O 1
ATOM 706 N N . SER B 1 15 ? 3.734 -19.125 -19.828 1 57.5 15 SER B N 1
ATOM 707 C CA . SER B 1 15 ? 4.785 -18.547 -20.672 1 57.5 15 SER B CA 1
ATOM 708 C C . SER B 1 15 ? 4.195 -17.812 -21.859 1 57.5 15 SER B C 1
ATOM 710 O O . SER B 1 15 ? 4.859 -16.969 -22.469 1 57.5 15 SER B O 1
ATOM 712 N N . SER B 1 16 ? 3.242 -18.344 -22.391 1 64.25 16 SER B N 1
ATOM 713 C CA . SER B 1 16 ? 2.627 -17.688 -23.531 1 64.25 16 SER B CA 1
ATOM 714 C C . SER B 1 16 ? 1.812 -16.469 -23.109 1 64.25 16 SER B C 1
ATOM 716 O O . SER B 1 16 ? 1.365 -15.688 -23.938 1 64.25 16 SER B O 1
ATOM 718 N N . ALA B 1 17 ? 1.61 -16.469 -21.859 1 67.19 17 ALA B N 1
ATOM 719 C CA . ALA B 1 17 ? 0.827 -15.305 -21.453 1 67.19 17 ALA B CA 1
ATOM 720 C C . ALA B 1 17 ? 1.642 -14.023 -21.578 1 67.19 17 ALA B C 1
ATOM 722 O O . ALA B 1 17 ? 2.857 -14.031 -21.375 1 67.19 17 ALA B O 1
ATOM 723 N N . ASP B 1 18 ? 1.138 -13.07 -22.406 1 84.81 18 ASP B N 1
ATOM 724 C CA . ASP B 1 18 ? 1.644 -11.703 -22.453 1 84.81 18 ASP B CA 1
ATOM 725 C C . ASP B 1 18 ? 2.066 -11.227 -21.062 1 84.81 18 ASP B C 1
ATOM 727 O O . ASP B 1 18 ? 1.355 -11.453 -20.078 1 84.81 18 ASP B O 1
ATOM 731 N N . PRO B 1 19 ? 3.393 -11.031 -20.953 1 85.88 19 PRO B N 1
ATOM 732 C CA . PRO B 1 19 ? 3.893 -10.539 -19.672 1 85.88 19 PRO B CA 1
ATOM 733 C C . PRO B 1 19 ? 2.895 -9.625 -18.953 1 85.88 19 PRO B C 1
ATOM 735 O O . PRO B 1 19 ? 2.766 -9.68 -17.734 1 85.88 19 PRO B O 1
ATOM 738 N N . TYR B 1 20 ? 2.184 -8.852 -19.703 1 89.56 20 TYR B N 1
ATOM 739 C CA . TYR B 1 20 ? 1.175 -7.957 -19.141 1 89.56 20 TYR B CA 1
ATOM 740 C C . TYR B 1 20 ? 0.042 -8.75 -18.5 1 89.56 20 TYR B C 1
ATOM 742 O O . TYR B 1 20 ? -0.366 -8.453 -17.375 1 89.56 20 TYR B O 1
ATOM 750 N N . GLU B 1 21 ? -0.398 -9.719 -19.156 1 91.38 21 GLU B N 1
ATOM 751 C CA . GLU B 1 21 ? -1.495 -10.539 -18.656 1 91.38 21 GLU B CA 1
ATOM 752 C C . GLU B 1 21 ? -1.089 -11.281 -17.375 1 91.38 21 GLU B C 1
ATOM 754 O O . GLU B 1 21 ? -1.889 -11.414 -16.453 1 91.38 21 GLU B O 1
ATOM 759 N N . ARG B 1 22 ? 0.061 -11.734 -17.359 1 91.88 22 ARG B N 1
ATOM 760 C CA . ARG B 1 22 ? 0.566 -12.438 -16.188 1 91.88 22 ARG B CA 1
ATOM 761 C C . ARG B 1 22 ? 0.633 -11.508 -14.977 1 91.88 22 ARG B C 1
ATOM 763 O O . ARG B 1 22 ? 0.316 -11.914 -13.859 1 91.88 22 ARG B O 1
ATOM 770 N N . THR B 1 23 ? 1.062 -10.273 -15.25 1 94.44 23 THR B N 1
ATOM 771 C CA . THR B 1 23 ? 1.127 -9.266 -14.203 1 94.44 23 THR B CA 1
ATOM 772 C C . THR B 1 23 ? -0.264 -8.977 -13.641 1 94.44 23 THR B C 1
ATOM 774 O O . THR B 1 23 ? -0.469 -8.984 -12.43 1 94.44 23 THR B O 1
ATOM 777 N N . VAL B 1 24 ? -1.186 -8.781 -14.477 1 94.56 24 VAL B N 1
ATOM 778 C CA . VAL B 1 24 ? -2.557 -8.469 -14.078 1 94.56 24 VAL B CA 1
ATOM 779 C C . VAL B 1 24 ? -3.137 -9.625 -13.273 1 94.56 24 VAL B C 1
ATOM 781 O O . VAL B 1 24 ? -3.762 -9.406 -12.227 1 94.56 24 VAL B O 1
ATOM 784 N N . LYS B 1 25 ? -2.971 -10.82 -13.719 1 95 25 LYS B N 1
ATOM 785 C CA . LYS B 1 25 ? -3.459 -12 -13.016 1 95 25 LYS B CA 1
ATOM 786 C C . LYS B 1 25 ? -2.863 -12.094 -11.609 1 95 25 LYS B C 1
ATOM 788 O O . LYS B 1 25 ? -3.566 -12.422 -10.656 1 95 25 LYS B O 1
ATOM 793 N N . TYR B 1 26 ? -1.618 -11.852 -11.523 1 96.56 26 TYR B N 1
ATOM 794 C CA . TYR B 1 26 ? -0.945 -11.852 -10.227 1 96.56 26 TYR B CA 1
ATOM 795 C C . TYR B 1 26 ? -1.579 -10.828 -9.289 1 96.56 26 TYR B C 1
ATOM 797 O O . TYR B 1 26 ? -1.929 -11.164 -8.148 1 96.56 26 TYR B O 1
ATOM 805 N N . LEU B 1 27 ? -1.763 -9.648 -9.773 1 97.12 27 LEU B N 1
ATOM 806 C CA . LEU B 1 27 ? -2.318 -8.578 -8.953 1 97.12 27 LEU B CA 1
ATOM 807 C C . LEU B 1 27 ? -3.764 -8.875 -8.57 1 97.12 27 LEU B C 1
ATOM 809 O O . LEU B 1 27 ? -4.184 -8.594 -7.449 1 97.12 27 LEU B O 1
ATOM 813 N N . GLU B 1 28 ? -4.465 -9.398 -9.484 1 96 28 GLU B N 1
ATOM 814 C CA . GLU B 1 28 ? -5.867 -9.719 -9.234 1 96 28 GLU B CA 1
ATOM 815 C C . GLU B 1 28 ? -6.004 -10.898 -8.273 1 96 28 GLU B C 1
ATOM 817 O O . GLU B 1 28 ? -6.812 -10.859 -7.348 1 96 28 GLU B O 1
ATOM 822 N N . SER B 1 29 ? -5.203 -11.891 -8.438 1 95.31 29 SER B N 1
ATOM 823 C CA . SER B 1 29 ? -5.328 -13.109 -7.645 1 95.31 29 SER B CA 1
ATOM 824 C C . SER B 1 29 ? -4.953 -12.867 -6.188 1 95.31 29 SER B C 1
ATOM 826 O O . SER B 1 29 ? -5.477 -13.523 -5.285 1 95.31 29 SER B O 1
ATOM 828 N N . HIS B 1 30 ? -4.129 -11.891 -5.926 1 95.38 30 HIS B N 1
ATOM 829 C CA . HIS B 1 30 ? -3.697 -11.586 -4.566 1 95.38 30 HIS B CA 1
ATOM 830 C C . HIS B 1 30 ? -4.402 -10.344 -4.031 1 95.38 30 HIS B C 1
ATOM 832 O O . HIS B 1 30 ? -4.051 -9.836 -2.963 1 95.38 30 HIS B O 1
ATOM 838 N N . ASN B 1 31 ? -5.332 -9.805 -4.734 1 95.81 31 ASN B N 1
ATOM 839 C CA . ASN B 1 31 ? -6.195 -8.703 -4.344 1 95.81 31 ASN B CA 1
ATOM 840 C C . ASN B 1 31 ? -5.383 -7.465 -3.959 1 95.81 31 ASN B C 1
ATOM 842 O O . ASN B 1 31 ? -5.711 -6.777 -2.99 1 95.81 31 ASN B O 1
ATOM 846 N N . ILE B 1 32 ? -4.352 -7.227 -4.703 1 97.94 32 ILE B N 1
ATOM 847 C CA . ILE B 1 32 ? -3.424 -6.148 -4.379 1 97.94 32 ILE B CA 1
ATOM 848 C C . ILE B 1 32 ? -4.137 -4.805 -4.484 1 97.94 32 ILE B C 1
ATOM 850 O O . ILE B 1 32 ? -4.035 -3.965 -3.588 1 97.94 32 ILE B O 1
ATOM 854 N N . LEU B 1 33 ? -4.883 -4.617 -5.582 1 97.56 33 LEU B N 1
ATOM 855 C CA . LEU B 1 33 ? -5.594 -3.361 -5.785 1 97.56 33 LEU B CA 1
ATOM 856 C C . LEU B 1 33 ? -6.625 -3.137 -4.684 1 97.56 33 LEU B C 1
ATOM 858 O O . LEU B 1 33 ? -6.816 -2.008 -4.227 1 97.56 33 LEU B O 1
ATOM 862 N N . GLN B 1 34 ? -7.289 -4.164 -4.246 1 97.62 34 GLN B N 1
ATOM 863 C CA . GLN B 1 34 ? -8.25 -4.07 -3.154 1 97.62 34 GLN B CA 1
ATOM 864 C C . GLN B 1 34 ? -7.562 -3.686 -1.848 1 97.62 34 GLN B C 1
ATOM 866 O O . GLN B 1 34 ? -8.086 -2.875 -1.079 1 97.62 34 GLN B O 1
ATOM 871 N N . ILE B 1 35 ? -6.445 -4.25 -1.604 1 97.88 35 ILE B N 1
ATOM 872 C CA . ILE B 1 35 ? -5.664 -3.949 -0.41 1 97.88 35 ILE B CA 1
ATOM 873 C C . ILE B 1 35 ? -5.293 -2.467 -0.399 1 97.88 35 ILE B C 1
ATOM 875 O O . ILE B 1 35 ? -5.512 -1.773 0.597 1 97.88 35 ILE B O 1
ATOM 879 N N . PHE B 1 36 ? -4.844 -1.935 -1.558 1 98.12 36 PHE B N 1
ATOM 880 C CA . PHE B 1 36 ? -4.473 -0.529 -1.669 1 98.12 36 PHE B CA 1
ATOM 881 C C . PHE B 1 36 ? -5.684 0.369 -1.451 1 98.12 36 PHE B C 1
ATOM 883 O O . PHE B 1 36 ? -5.586 1.409 -0.797 1 98.12 36 PHE B O 1
ATOM 890 N N . GLN B 1 37 ? -6.77 -0.036 -1.93 1 97.62 37 GLN B N 1
ATOM 891 C CA . GLN B 1 37 ? -8.008 0.721 -1.755 1 97.62 37 GLN B CA 1
ATOM 892 C C . GLN B 1 37 ? -8.414 0.778 -0.285 1 97.62 37 GLN B C 1
ATOM 894 O O . GLN B 1 37 ? -8.758 1.845 0.228 1 97.62 37 GLN B O 1
ATOM 899 N N . GLU B 1 38 ? -8.32 -0.282 0.403 1 97.81 38 GLU B N 1
ATOM 900 C CA . GLU B 1 38 ? -8.688 -0.341 1.815 1 97.81 38 GLU B CA 1
ATOM 901 C C . GLU B 1 38 ? -7.734 0.492 2.668 1 97.81 38 GLU B C 1
ATOM 903 O O . GLU B 1 38 ? -8.164 1.197 3.582 1 97.81 38 GLU B O 1
ATOM 908 N N . ILE B 1 39 ? -6.484 0.436 2.357 1 98.31 39 ILE B N 1
ATOM 909 C CA . ILE B 1 39 ? -5.504 1.233 3.088 1 98.31 39 ILE B CA 1
ATOM 910 C C . ILE B 1 39 ? -5.754 2.719 2.83 1 98.31 39 ILE B C 1
ATOM 912 O O . ILE B 1 39 ? -5.77 3.523 3.764 1 98.31 39 ILE B O 1
ATOM 916 N N . THR B 1 40 ? -6.039 3.078 1.534 1 97.81 40 THR B N 1
ATOM 917 C CA . THR B 1 40 ? -6.328 4.461 1.174 1 97.81 40 THR B CA 1
ATOM 918 C C . THR B 1 40 ? -7.57 4.965 1.903 1 97.81 40 THR B C 1
ATOM 920 O O . THR B 1 40 ? -7.582 6.082 2.424 1 97.81 40 THR B O 1
ATOM 923 N N . GLU B 1 41 ? -8.57 4.117 2.012 1 97.38 41 GLU B N 1
ATOM 924 C CA . GLU B 1 41 ? -9.789 4.48 2.727 1 97.38 41 GLU B CA 1
ATOM 925 C C . GLU B 1 41 ? -9.5 4.785 4.195 1 97.38 41 GLU B C 1
ATOM 927 O O . GLU B 1 41 ? -10 5.773 4.738 1 97.38 41 GLU B O 1
ATOM 932 N N . SER B 1 42 ? -8.719 3.996 4.781 1 97.69 42 SER B N 1
ATOM 933 C CA . SER B 1 42 ? -8.375 4.188 6.188 1 97.69 42 SER B CA 1
ATOM 934 C C . SER B 1 42 ? -7.531 5.438 6.387 1 97.69 42 SER B C 1
ATOM 936 O O . SER B 1 42 ? -7.699 6.156 7.375 1 97.69 42 SER B O 1
ATOM 938 N N . LEU B 1 43 ? -6.605 5.742 5.473 1 97.75 43 LEU B N 1
ATOM 939 C CA . LEU B 1 43 ? -5.754 6.922 5.539 1 97.75 43 LEU B CA 1
ATOM 940 C C . LEU B 1 43 ? -6.586 8.195 5.48 1 97.75 43 LEU B C 1
ATOM 942 O O . LEU B 1 43 ? -6.383 9.117 6.281 1 97.75 43 LEU B O 1
ATOM 946 N N . VAL B 1 44 ? -7.516 8.18 4.527 1 96.12 44 VAL B N 1
ATOM 947 C CA . VAL B 1 44 ? -8.297 9.391 4.285 1 96.12 44 VAL B CA 1
ATOM 948 C C . VAL B 1 44 ? -9.297 9.594 5.418 1 96.12 44 VAL B C 1
ATOM 950 O O . VAL B 1 44 ? -9.648 10.734 5.746 1 96.12 44 VAL B O 1
ATOM 953 N N . TYR B 1 45 ? -9.617 8.531 6.059 1 95.94 45 TYR B N 1
ATOM 954 C CA . TYR B 1 45 ? -10.539 8.602 7.188 1 95.94 45 TYR B CA 1
ATOM 955 C C . TYR B 1 45 ? -9.828 9.086 8.445 1 95.94 45 TYR B C 1
ATOM 957 O O . TYR B 1 45 ? -10.297 10.008 9.109 1 95.94 45 TYR B O 1
ATOM 965 N N . ASP B 1 46 ? -8.711 8.531 8.766 1 95.56 46 ASP B N 1
ATOM 966 C CA . ASP B 1 46 ? -8.016 8.789 10.023 1 95.56 46 ASP B CA 1
ATOM 967 C C . ASP B 1 46 ? -7.047 9.961 9.883 1 95.56 46 ASP B C 1
ATOM 969 O O . ASP B 1 46 ? -6.738 10.641 10.867 1 95.56 46 ASP B O 1
ATOM 973 N N . ARG B 1 47 ? -6.449 10.133 8.719 1 94.75 47 ARG B N 1
ATOM 974 C CA . ARG B 1 47 ? -5.461 11.156 8.398 1 94.75 47 ARG B CA 1
ATOM 975 C C . ARG B 1 47 ? -4.332 11.164 9.422 1 94.75 47 ARG B C 1
ATOM 977 O O . ARG B 1 47 ? -4.039 12.203 10.016 1 94.75 47 ARG B O 1
ATOM 984 N N . PRO B 1 48 ? -3.627 10.102 9.555 1 96.69 48 PRO B N 1
ATOM 985 C CA . PRO B 1 48 ? -2.523 10.039 10.516 1 96.69 48 PRO B CA 1
ATOM 986 C C . PRO B 1 48 ? -1.373 10.977 10.156 1 96.69 48 PRO B C 1
ATOM 988 O O . PRO B 1 48 ? -1.151 11.258 8.977 1 96.69 48 PRO B O 1
ATOM 991 N N . ASP B 1 49 ? -0.601 11.367 11.195 1 95.56 49 ASP B N 1
ATOM 992 C CA . ASP B 1 49 ? 0.558 12.234 11 1 95.56 49 ASP B CA 1
ATOM 993 C C . ASP B 1 49 ? 1.706 11.469 10.344 1 95.56 49 ASP B C 1
ATOM 995 O O . ASP B 1 49 ? 2.523 12.062 9.633 1 95.56 49 ASP B O 1
ATOM 999 N N . ASP B 1 50 ? 1.788 10.148 10.586 1 96.31 50 ASP B N 1
ATOM 1000 C CA . ASP B 1 50 ? 2.789 9.266 9.992 1 96.31 50 ASP B CA 1
ATOM 1001 C C . ASP B 1 50 ? 2.129 8.18 9.148 1 96.31 50 ASP B C 1
ATOM 1003 O O . ASP B 1 50 ? 1.889 7.07 9.633 1 96.31 50 ASP B O 1
ATOM 1007 N N . PRO B 1 51 ? 1.902 8.461 7.902 1 97.19 51 PRO B N 1
ATOM 1008 C CA . PRO B 1 51 ? 1.165 7.527 7.051 1 97.19 51 PRO B CA 1
ATOM 1009 C C . PRO B 1 51 ? 1.933 6.234 6.789 1 97.19 51 PRO B C 1
ATOM 1011 O O . PRO B 1 51 ? 1.325 5.172 6.641 1 97.19 51 PRO B O 1
ATOM 1014 N N . LEU B 1 52 ? 3.23 6.281 6.805 1 97.19 52 LEU B N 1
ATOM 1015 C CA . LEU B 1 52 ? 3.996 5.062 6.574 1 97.19 52 LEU B CA 1
ATOM 1016 C C . LEU B 1 52 ? 3.779 4.059 7.703 1 97.19 52 LEU B C 1
ATOM 1018 O O . LEU B 1 52 ? 3.545 2.875 7.449 1 97.19 52 LEU B O 1
ATOM 1022 N N . GLN B 1 53 ? 3.963 4.605 8.82 1 97.19 53 GLN B N 1
ATOM 1023 C CA . GLN B 1 53 ? 3.725 3.752 9.977 1 97.19 53 GLN B CA 1
ATOM 1024 C C . GLN B 1 53 ? 2.283 3.25 10 1 97.19 53 GLN B C 1
ATOM 1026 O O . GLN B 1 53 ? 2.027 2.098 10.352 1 97.19 53 GLN B O 1
ATOM 1031 N N . PHE B 1 54 ? 1.379 4.086 9.695 1 98.44 54 PHE B N 1
ATOM 1032 C CA . PHE B 1 54 ? -0.034 3.725 9.664 1 98.44 54 PHE B CA 1
ATOM 1033 C C . PHE B 1 54 ? -0.291 2.631 8.633 1 98.44 54 PHE B C 1
ATOM 1035 O O . PHE B 1 54 ? -0.998 1.661 8.914 1 98.44 54 PHE B O 1
ATOM 1042 N N . MET B 1 55 ? 0.272 2.736 7.43 1 98.62 55 MET B N 1
ATOM 1043 C CA . MET B 1 55 ? 0.124 1.729 6.383 1 98.62 55 MET B CA 1
ATOM 1044 C C . MET B 1 55 ? 0.714 0.394 6.824 1 98.62 55 MET B C 1
ATOM 1046 O O . MET B 1 55 ? 0.147 -0.664 6.543 1 98.62 55 MET B O 1
ATOM 1050 N N . LEU B 1 56 ? 1.806 0.491 7.5 1 98.19 56 LEU B N 1
ATOM 1051 C CA . LEU B 1 56 ? 2.432 -0.712 8.039 1 98.19 56 LEU B CA 1
ATOM 1052 C C . LEU B 1 56 ? 1.482 -1.448 8.977 1 98.19 56 LEU B C 1
ATOM 1054 O O . LEU B 1 56 ? 1.329 -2.668 8.875 1 98.19 56 LEU B O 1
ATOM 1058 N N . GLU B 1 57 ? 0.92 -0.731 9.836 1 98 57 GLU B N 1
ATOM 1059 C CA . GLU B 1 57 ? -0.009 -1.312 10.805 1 98 57 GLU B CA 1
ATOM 1060 C C . GLU B 1 57 ? -1.223 -1.919 10.102 1 98 57 GLU B C 1
ATOM 1062 O O . GLU B 1 57 ? -1.722 -2.969 10.516 1 98 57 GLU B O 1
ATOM 1067 N N . GLN B 1 58 ? -1.722 -1.274 9.086 1 98 58 GLN B N 1
ATOM 1068 C CA . GLN B 1 58 ? -2.848 -1.804 8.32 1 98 58 GLN B CA 1
ATOM 1069 C C . GLN B 1 58 ? -2.488 -3.133 7.664 1 98 58 GLN B C 1
ATOM 1071 O O . GLN B 1 58 ? -3.295 -4.066 7.656 1 98 58 GLN B O 1
ATOM 1076 N N . LEU B 1 59 ? -1.327 -3.205 7.125 1 97.94 59 LEU B N 1
ATOM 1077 C CA . LEU B 1 59 ? -0.88 -4.445 6.5 1 97.94 59 LEU B CA 1
ATOM 1078 C C . LEU B 1 59 ? -0.741 -5.555 7.535 1 97.94 59 LEU B C 1
ATOM 1080 O O . LEU B 1 59 ? -1.097 -6.707 7.27 1 97.94 59 LEU B O 1
ATOM 1084 N N . GLN B 1 60 ? -0.219 -5.215 8.648 1 96.94 60 GLN B N 1
ATOM 1085 C CA . GLN B 1 60 ? -0.066 -6.188 9.727 1 96.94 60 GLN B CA 1
ATOM 1086 C C . GLN B 1 60 ? -1.419 -6.75 10.156 1 96.94 60 GLN B C 1
ATOM 1088 O O . GLN B 1 60 ? -1.546 -7.945 10.414 1 96.94 60 GLN B O 1
ATOM 1093 N N . LYS B 1 61 ? -2.326 -5.914 10.312 1 96.62 61 LYS B N 1
ATOM 1094 C CA . LYS B 1 61 ? -3.68 -6.348 10.648 1 96.62 61 LYS B CA 1
ATOM 1095 C C . LYS B 1 61 ? -4.207 -7.34 9.609 1 96.62 61 LYS B C 1
ATOM 1097 O O . LYS B 1 61 ? -4.812 -8.352 9.969 1 96.62 61 LYS B O 1
ATOM 1102 N N . LYS B 1 62 ? -3.998 -7.047 8.359 1 96.31 62 LYS B N 1
ATOM 1103 C CA . LYS B 1 62 ? -4.469 -7.914 7.281 1 96.31 62 LYS B CA 1
ATOM 1104 C C . LYS B 1 62 ? -3.779 -9.273 7.332 1 96.31 62 LYS B C 1
ATOM 1106 O O . LYS B 1 62 ? -4.406 -10.305 7.07 1 96.31 62 LYS B O 1
ATOM 1111 N N . ILE B 1 63 ? -2.525 -9.297 7.605 1 95.62 63 ILE B N 1
ATOM 1112 C CA . ILE B 1 63 ? -1.767 -10.531 7.73 1 95.62 63 ILE B CA 1
ATOM 1113 C C . ILE B 1 63 ? -2.318 -11.359 8.891 1 95.62 63 ILE B C 1
ATOM 1115 O O . ILE B 1 63 ? -2.504 -12.57 8.766 1 95.62 63 ILE B O 1
ATOM 1119 N N . ARG B 1 64 ? -2.619 -10.711 9.938 1 94.5 64 ARG B N 1
ATOM 1120 C CA . ARG B 1 64 ? -3.156 -11.383 11.117 1 94.5 64 ARG B CA 1
ATOM 1121 C C . ARG B 1 6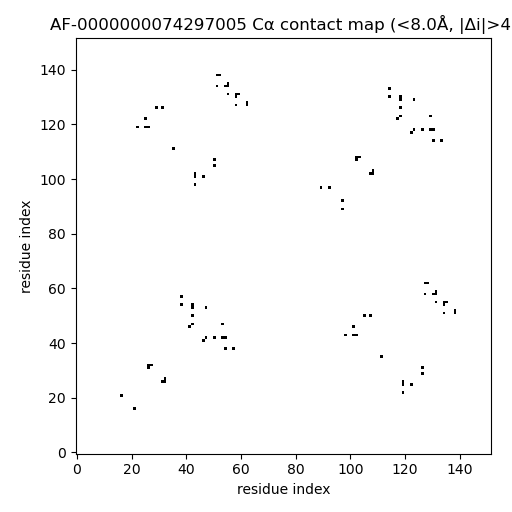4 ? -4.523 -11.992 10.82 1 94.5 64 ARG B C 1
ATOM 1123 O O . ARG B 1 64 ? -4.805 -13.125 11.234 1 94.5 64 ARG B O 1
ATOM 1130 N N . VAL B 1 65 ? -5.328 -11.297 10.203 1 92.94 65 VAL B N 1
ATOM 1131 C CA . VAL B 1 65 ? -6.668 -11.766 9.867 1 92.94 65 VAL B CA 1
ATOM 1132 C C . VAL B 1 65 ? -6.578 -12.992 8.961 1 92.94 65 VAL B C 1
ATOM 1134 O O . VAL B 1 65 ? -7.324 -13.953 9.133 1 92.94 65 VAL B O 1
ATOM 1137 N N . ARG B 1 66 ? -5.68 -12.906 8.031 1 89.81 66 ARG B N 1
ATOM 1138 C CA . ARG B 1 66 ? -5.488 -14.023 7.102 1 89.81 66 ARG B CA 1
ATOM 1139 C C . ARG B 1 66 ? -5.02 -15.273 7.836 1 89.81 66 ARG B C 1
ATOM 1141 O O . ARG B 1 66 ? -5.496 -16.375 7.555 1 89.81 66 ARG B O 1
ATOM 1148 N N . GLU B 1 67 ? -4.031 -15.078 8.742 1 87.94 67 GLU B N 1
ATOM 1149 C CA . GLU B 1 67 ? -3.453 -16.203 9.477 1 87.94 67 GLU B CA 1
ATOM 1150 C C . GLU B 1 67 ? -4.43 -16.75 10.516 1 87.94 67 GLU B C 1
ATOM 1152 O O . GLU B 1 67 ? -4.363 -17.922 10.883 1 87.94 67 GLU B O 1
ATOM 1157 N N . GLY B 1 68 ? -5.086 -15.812 11.148 1 84.38 68 GLY B N 1
ATOM 1158 C CA . GLY B 1 68 ? -6.086 -16.25 12.109 1 84.38 68 GLY B CA 1
ATOM 1159 C C . GLY B 1 68 ? -7.23 -17.016 11.461 1 84.38 68 GLY B C 1
ATOM 1160 O O . GLY B 1 68 ? -7.785 -17.938 12.062 1 84.38 68 GLY B O 1
ATOM 1161 N N . SER B 1 69 ? -7.559 -16.453 10.406 1 70.75 69 SER B N 1
ATOM 1162 C CA . SER B 1 69 ? -8.609 -17.156 9.68 1 70.75 69 SER B CA 1
ATOM 1163 C C . SER B 1 69 ? -8.148 -18.547 9.242 1 70.75 69 SER B C 1
ATOM 1165 O O . SER B 1 69 ? -8.961 -19.469 9.156 1 70.75 69 SER B O 1
ATOM 1167 N N . SER B 1 70 ? -6.859 -18.547 8.938 1 64.75 70 SER B N 1
ATOM 1168 C CA . SER B 1 70 ? -6.324 -19.844 8.5 1 64.75 70 SER B CA 1
ATOM 1169 C C . SER B 1 70 ? -6.23 -20.812 9.672 1 64.75 70 SER B C 1
ATOM 1171 O O . SER B 1 70 ? -6.449 -22.016 9.5 1 64.75 70 SER B O 1
ATOM 1173 N N . GLU B 1 71 ? -5.82 -20.281 10.766 1 62.72 71 GLU B N 1
ATOM 1174 C CA . GLU B 1 71 ? -5.762 -21.141 11.945 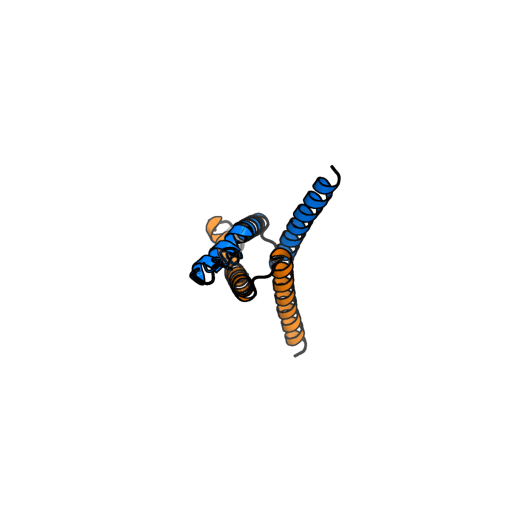1 62.72 71 GLU B CA 1
ATOM 1175 C C . GLU B 1 71 ? -7.148 -21.641 12.336 1 62.72 71 GLU B C 1
ATOM 1177 O O . GLU B 1 71 ? -7.301 -22.766 12.805 1 62.72 71 GLU B O 1
ATOM 1182 N N . ALA B 1 72 ? -8.023 -20.828 12.164 1 58.66 72 ALA B N 1
ATOM 1183 C CA . ALA B 1 72 ? -9.383 -21.234 12.516 1 58.66 72 ALA B CA 1
ATOM 1184 C C . ALA B 1 72 ? -9.906 -22.297 11.547 1 58.66 72 ALA B C 1
ATOM 1186 O O . ALA B 1 72 ? -10.656 -23.188 11.938 1 58.66 72 ALA B O 1
ATOM 1187 N N . ALA B 1 73 ? -9.617 -22.219 10.461 1 57.22 73 ALA B N 1
ATOM 1188 C CA . ALA B 1 73 ? -10.102 -23.188 9.477 1 57.22 73 ALA B CA 1
ATOM 1189 C C . ALA B 1 73 ? -9.445 -24.547 9.68 1 57.22 73 ALA B C 1
ATOM 1191 O O . ALA B 1 73 ? -10.047 -25.578 9.383 1 57.22 73 ALA B O 1
ATOM 1192 N N . LYS B 1 74 ? -8.18 -24.641 10.023 1 61.5 74 LYS B N 1
ATOM 1193 C CA . LYS B 1 74 ? -7.523 -25.922 10.234 1 61.5 74 LYS B CA 1
ATOM 1194 C C . LYS B 1 74 ? -8.062 -26.625 11.484 1 61.5 74 LYS B C 1
ATOM 1196 O O . LYS B 1 74 ? -7.961 -27.844 11.609 1 61.5 74 LYS B O 1
ATOM 1201 N N . ALA B 1 75 ? -8.516 -25.859 12.398 1 63.75 75 ALA B N 1
ATOM 1202 C CA . ALA B 1 75 ? -8.961 -26.469 13.648 1 63.75 75 ALA B CA 1
ATOM 1203 C C . ALA B 1 75 ? -10.297 -27.188 13.469 1 63.75 75 ALA B C 1
ATOM 1205 O O . ALA B 1 75 ? -10.656 -28.062 14.258 1 63.75 75 ALA B O 1
ATOM 1206 N N . GLU B 1 76 ? -11.0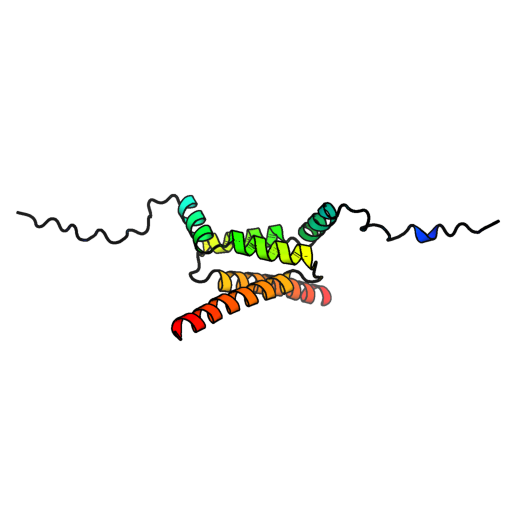16 -26.781 12.562 1 46.25 76 GLU B N 1
ATOM 1207 C CA . GLU B 1 76 ? -12.266 -27.531 12.398 1 46.25 76 GLU B CA 1
ATOM 1208 C C . GLU B 1 76 ? -12.039 -28.828 11.625 1 46.25 76 GLU B C 1
ATOM 1210 O O . GLU B 1 76 ? -11.234 -28.859 10.688 1 46.25 76 GLU B O 1
#